Protein AF-A0A9N8H1X4-F1 (afdb_monomer_lite)

Foldseek 3Di:
DPPPPPPDDPWDQPQPDDPVRDDDLVNQLVQLDLQRFWAADPNTITTCNVVLPVDPVHNVVSSVRRSHYD

Radius of gyration: 11.5 Å; chains: 1; bounding box: 22×26×30 Å

InterPro domains:
  IPR001199 Cytochrome b5-like heme/steroid binding domain [PF00173] (25-69)
  IPR001199 Cytochrome b5-like heme/steroid binding domain [PS50255] (20-70)
  IPR036400 Cytochrome b5-like heme/steroid binding domain superfamily [G3DSA:3.10.120.10] (21-70)
  IPR036400 Cytochrome b5-like heme/steroid binding domain superfamily [SSF55856] (22-69)
  IPR050668 Cytochrome b5 [PTHR19359] (22-69)

Sequence (70 aa):
MFFSSWKLFSVTVLLAGRADGQYSASDVQSHSSSGDCWTVVDSKVYDVTSYAGSHPGGSGVVHGMCGKDG

pLDDT: mean 71.81, std 13.71, range [40.41, 88.88]

Secondary structure (DSSP, 8-state):
--STTTTSS--EE-TTSSTT----HHHHHH-EETTEEEEEETTEEEE-TTTGGG-TT-HHHHHTTTTEE-

Structure (mmCIF, N/CA/C/O backbone):
data_AF-A0A9N8H1X4-F1
#
_entry.id   AF-A0A9N8H1X4-F1
#
loop_
_atom_site.group_PDB
_atom_site.id
_atom_site.type_symbol
_atom_site.label_atom_id
_atom_site.label_alt_id
_atom_site.label_comp_id
_atom_site.label_asym_id
_atom_site.label_entity_id
_atom_site.label_seq_id
_atom_site.pdbx_PDB_ins_code
_atom_site.Cartn_x
_atom_site.Cartn_y
_atom_site.Cartn_z
_atom_site.occupancy
_atom_site.B_iso_or_equiv
_atom_site.auth_seq_id
_atom_site.auth_comp_id
_atom_site.auth_asym_id
_atom_site.auth_atom_id
_atom_site.pdbx_PDB_model_num
ATOM 1 N N . MET A 1 1 ? -5.495 -16.649 -9.286 1.00 40.41 1 MET A N 1
ATOM 2 C CA . MET A 1 1 ? -4.049 -16.855 -9.534 1.00 40.41 1 MET A CA 1
ATOM 3 C C . MET A 1 1 ? -3.154 -15.689 -9.072 1.00 40.41 1 MET A C 1
ATOM 5 O O . MET A 1 1 ? -1.962 -15.766 -9.316 1.00 40.41 1 MET A O 1
ATOM 9 N N . PHE A 1 2 ? -3.648 -14.656 -8.367 1.00 47.12 2 PHE A N 1
ATOM 10 C CA . PHE A 1 2 ? -2.815 -13.492 -7.992 1.00 47.12 2 PHE A CA 1
ATOM 11 C C . PHE A 1 2 ? -2.319 -13.460 -6.531 1.00 47.12 2 PHE A C 1
ATOM 13 O O . PHE A 1 2 ? -1.373 -12.739 -6.244 1.00 47.12 2 PHE A O 1
ATOM 20 N N . PHE A 1 3 ? -2.874 -14.270 -5.617 1.00 48.53 3 PHE A N 1
ATOM 21 C CA . PHE A 1 3 ? -2.680 -14.068 -4.166 1.00 48.53 3 PHE A CA 1
ATOM 22 C C . PHE A 1 3 ? -2.108 -15.270 -3.387 1.00 48.53 3 PHE A C 1
ATOM 24 O O . PHE A 1 3 ? -2.074 -15.254 -2.162 1.00 48.53 3 PHE A O 1
ATOM 31 N N . SER A 1 4 ? -1.617 -16.323 -4.053 1.00 50.94 4 SER A N 1
ATOM 32 C CA . SER A 1 4 ? -1.093 -17.522 -3.362 1.00 50.94 4 SER A CA 1
ATOM 33 C C . SER A 1 4 ? 0.357 -17.400 -2.867 1.00 50.94 4 SER A C 1
ATOM 35 O O . SER A 1 4 ? 0.864 -18.349 -2.279 1.00 50.94 4 SER A O 1
ATOM 37 N N . SER A 1 5 ? 1.024 -16.255 -3.067 1.00 52.22 5 SER A N 1
ATOM 38 C CA . SER A 1 5 ? 2.439 -16.067 -2.693 1.00 52.22 5 SER A CA 1
ATOM 39 C C . SER A 1 5 ? 2.707 -14.875 -1.764 1.00 52.22 5 SER A C 1
ATOM 41 O O . SER A 1 5 ? 3.863 -14.538 -1.511 1.00 52.22 5 SER A O 1
ATOM 43 N N . TRP A 1 6 ? 1.663 -14.266 -1.193 1.00 54.19 6 TRP A N 1
ATOM 44 C CA . TRP A 1 6 ? 1.795 -13.119 -0.281 1.00 54.19 6 TRP A CA 1
ATOM 45 C C . TRP A 1 6 ? 2.325 -13.482 1.121 1.00 54.19 6 TRP A C 1
ATOM 47 O O . TRP A 1 6 ? 2.497 -12.625 1.979 1.00 54.19 6 TRP A O 1
ATOM 57 N N . LYS A 1 7 ? 2.612 -14.763 1.385 1.00 46.09 7 LYS A N 1
ATOM 58 C CA . LYS A 1 7 ? 2.970 -15.263 2.722 1.00 46.09 7 LYS A CA 1
ATOM 59 C C . LYS A 1 7 ? 4.417 -14.964 3.160 1.00 46.09 7 LYS A C 1
ATOM 61 O O . LYS A 1 7 ? 4.768 -15.349 4.267 1.00 46.09 7 LYS A O 1
ATOM 66 N N . LEU A 1 8 ? 5.269 -14.348 2.330 1.00 45.09 8 LEU A N 1
ATOM 67 C CA . LEU A 1 8 ? 6.712 -14.232 2.630 1.00 45.09 8 LEU A CA 1
ATOM 68 C C . LEU A 1 8 ? 7.362 -12.878 2.326 1.00 45.09 8 LEU A C 1
ATOM 70 O O . LEU A 1 8 ? 8.572 -12.739 2.484 1.00 45.09 8 LEU A O 1
ATOM 74 N N . PHE A 1 9 ? 6.596 -11.864 1.940 1.00 50.22 9 PHE A N 1
ATOM 75 C CA . PHE A 1 9 ? 7.147 -10.528 1.753 1.00 50.22 9 PHE A CA 1
ATOM 76 C C . PHE A 1 9 ? 6.716 -9.642 2.909 1.00 50.22 9 PHE A C 1
ATOM 78 O O . PHE A 1 9 ? 5.552 -9.661 3.297 1.00 50.22 9 PHE A O 1
ATOM 85 N N . SER A 1 10 ? 7.678 -8.925 3.486 1.00 54.88 10 SER A N 1
ATOM 86 C CA . SER A 1 10 ? 7.537 -8.086 4.678 1.00 54.88 10 SER A CA 1
ATOM 87 C C . SER A 1 10 ? 6.655 -6.866 4.396 1.00 54.88 10 SER A C 1
ATOM 89 O O . SER A 1 10 ? 7.127 -5.734 4.372 1.00 54.88 10 SER A O 1
ATOM 91 N N . VAL A 1 11 ? 5.378 -7.099 4.115 1.00 57.75 11 VAL A N 1
ATOM 92 C CA . VAL A 1 11 ? 4.365 -6.060 4.011 1.00 57.75 11 VAL A CA 1
ATOM 93 C C . VAL A 1 11 ? 3.937 -5.736 5.431 1.00 57.75 11 VAL A C 1
ATOM 95 O O . VAL A 1 11 ? 3.407 -6.590 6.146 1.00 57.75 11 VAL A O 1
ATOM 98 N N . THR A 1 12 ? 4.228 -4.512 5.860 1.00 64.50 12 THR A N 1
ATOM 99 C CA . THR A 1 12 ? 3.848 -4.046 7.188 1.00 64.50 12 THR A CA 1
ATOM 100 C C . THR A 1 12 ? 2.332 -3.942 7.233 1.00 64.50 12 THR A C 1
ATOM 102 O O . THR A 1 12 ? 1.713 -3.148 6.525 1.00 64.50 12 THR A O 1
ATOM 105 N N . VAL A 1 13 ? 1.726 -4.774 8.073 1.00 64.06 13 VAL A N 1
ATOM 106 C CA . VAL A 1 13 ? 0.316 -4.648 8.423 1.00 64.06 13 VAL A CA 1
ATOM 107 C C . VAL A 1 13 ? 0.170 -3.338 9.204 1.00 64.06 13 VAL A C 1
ATOM 109 O O . VAL A 1 13 ? 0.726 -3.215 10.294 1.00 64.06 13 VAL A O 1
ATOM 112 N N . LEU A 1 14 ? -0.574 -2.364 8.674 1.00 67.25 14 LEU A N 1
ATOM 113 C CA . LEU A 1 14 ? -0.714 -1.037 9.295 1.00 67.25 14 LEU A CA 1
ATOM 114 C C . LEU A 1 14 ? -1.618 -1.024 10.540 1.00 67.25 14 LEU A C 1
ATOM 116 O O . LEU A 1 14 ? -1.757 0.012 11.176 1.00 67.25 14 LEU A O 1
ATOM 120 N N . LEU A 1 15 ? -2.206 -2.160 10.929 1.00 57.47 15 LEU A N 1
ATOM 121 C CA . LEU A 1 15 ? -3.267 -2.305 11.944 1.00 57.47 15 LEU A CA 1
ATOM 122 C C . LEU A 1 15 ? -2.940 -1.867 13.396 1.00 57.47 15 LEU A C 1
ATOM 124 O O . LEU A 1 15 ? -3.654 -2.258 14.311 1.00 57.47 15 LEU A O 1
ATOM 128 N N . ALA A 1 16 ? -1.926 -1.040 13.656 1.00 47.31 16 ALA A N 1
ATOM 129 C CA . ALA A 1 1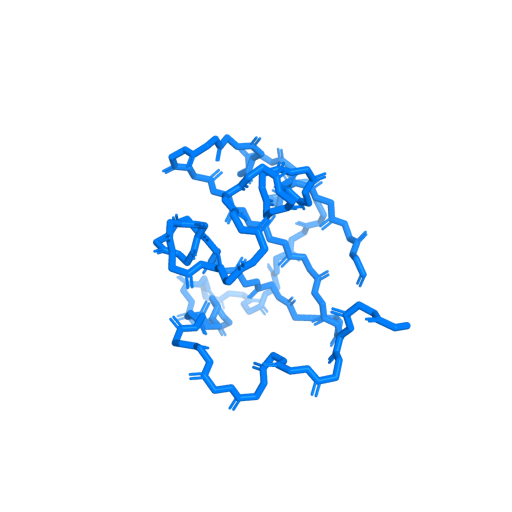6 ? -1.582 -0.598 15.013 1.00 47.31 16 ALA A CA 1
ATOM 130 C C . ALA A 1 16 ? -1.197 0.892 15.154 1.00 47.31 16 ALA A C 1
ATOM 132 O O . ALA A 1 16 ? -0.587 1.260 16.154 1.00 47.31 16 ALA A O 1
ATOM 133 N N . GLY A 1 17 ? -1.512 1.761 14.181 1.00 47.81 17 GLY A N 1
ATOM 134 C CA . GLY A 1 17 ? -1.052 3.164 14.198 1.00 47.81 17 GLY A CA 1
ATOM 135 C C . GLY A 1 17 ? -2.057 4.237 14.647 1.00 47.81 17 GLY A C 1
ATOM 136 O O . GLY A 1 17 ? -1.647 5.338 15.012 1.00 47.81 17 GLY A O 1
ATOM 137 N N . ARG A 1 18 ? -3.368 3.970 14.612 1.00 51.56 18 ARG A N 1
ATOM 138 C CA . ARG A 1 18 ? -4.417 4.927 15.018 1.00 51.56 18 ARG A CA 1
ATOM 139 C C . ARG A 1 18 ? -5.130 4.376 16.252 1.00 51.56 18 ARG A C 1
ATOM 141 O O . ARG A 1 18 ? -5.504 3.209 16.264 1.00 51.56 18 ARG A O 1
ATOM 148 N N . ALA A 1 19 ? -5.343 5.218 17.264 1.00 52.12 19 ALA A N 1
ATOM 149 C CA . ALA A 1 19 ? -5.975 4.860 18.542 1.00 52.12 19 ALA A CA 1
ATOM 150 C C . ALA A 1 19 ? -7.412 4.291 18.425 1.00 52.12 19 ALA A C 1
ATOM 152 O O . ALA A 1 19 ? -7.964 3.860 19.430 1.00 52.12 19 ALA A O 1
ATOM 153 N N . ASP A 1 20 ? -7.984 4.258 17.215 1.00 53.97 20 ASP A N 1
ATOM 154 C CA . ASP A 1 20 ? -9.322 3.742 16.899 1.00 53.97 20 ASP A CA 1
ATOM 155 C C . ASP A 1 20 ? -9.313 2.484 15.998 1.00 53.97 20 ASP A C 1
ATOM 157 O O . ASP A 1 20 ? -10.359 2.009 15.579 1.00 53.97 20 ASP A O 1
ATOM 161 N N . GLY A 1 21 ? -8.140 1.914 15.678 1.00 56.56 21 GLY A N 1
ATOM 162 C CA . GLY A 1 21 ? -8.005 0.565 15.092 1.00 56.56 21 GLY A CA 1
ATOM 163 C C . GLY A 1 21 ? -8.663 0.297 13.727 1.00 56.56 21 GLY A C 1
ATOM 164 O O . GLY A 1 21 ? -8.591 -0.831 13.245 1.00 56.56 21 GLY A O 1
ATOM 165 N N . GLN A 1 22 ? -9.284 1.292 13.095 1.00 63.25 22 GLN A N 1
ATOM 166 C CA . GLN A 1 22 ? -10.075 1.144 11.875 1.00 63.25 22 GLN A CA 1
ATOM 167 C C . GLN A 1 22 ? -9.567 2.133 10.824 1.00 63.25 22 GLN A C 1
ATOM 169 O O . GLN A 1 22 ? -9.514 3.340 11.058 1.00 63.25 22 GLN A O 1
ATOM 174 N N . TYR A 1 23 ? -9.178 1.618 9.661 1.00 73.19 23 TYR A N 1
ATOM 175 C CA . TYR A 1 23 ? -8.868 2.428 8.485 1.00 73.19 23 TYR A CA 1
ATOM 176 C C . TYR A 1 23 ? -10.093 2.448 7.578 1.00 73.19 23 TYR A C 1
ATOM 178 O O . TYR A 1 23 ? -10.665 1.397 7.282 1.00 73.19 23 TYR A O 1
ATOM 186 N N . SER A 1 24 ? -10.508 3.633 7.139 1.00 79.44 24 SER A N 1
ATOM 187 C CA . SER A 1 24 ? -11.614 3.767 6.192 1.0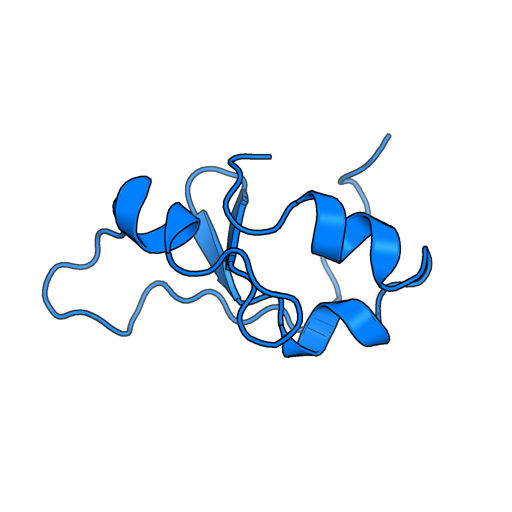0 79.44 24 SER A CA 1
ATOM 188 C C . SER A 1 24 ? -11.135 3.548 4.754 1.00 79.44 24 SER A C 1
ATOM 190 O O . SER A 1 24 ? -9.964 3.757 4.435 1.00 79.44 24 SER A O 1
ATOM 192 N N . ALA A 1 25 ? -12.050 3.196 3.848 1.00 77.94 25 ALA A N 1
ATOM 193 C CA . ALA A 1 25 ? -11.731 3.118 2.420 1.00 77.94 25 ALA A CA 1
ATOM 194 C C . ALA A 1 25 ? -11.179 4.453 1.876 1.00 77.94 25 ALA A C 1
ATOM 196 O O . ALA A 1 25 ? -10.284 4.450 1.036 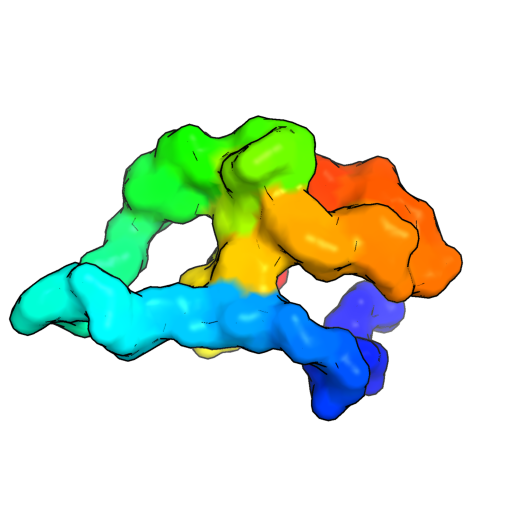1.00 77.94 25 ALA A O 1
ATOM 197 N N . SER A 1 26 ? -11.651 5.587 2.405 1.00 82.31 26 SER A N 1
ATOM 198 C CA . SER A 1 26 ? -11.143 6.925 2.078 1.00 82.31 26 SER A CA 1
ATOM 199 C C . SER A 1 26 ? -9.711 7.173 2.552 1.00 82.31 26 SER A C 1
ATOM 201 O O . SER A 1 26 ? -8.960 7.861 1.859 1.00 82.31 26 SER A O 1
ATOM 203 N N . ASP A 1 27 ? -9.308 6.604 3.695 1.00 83.88 27 ASP A N 1
ATOM 204 C CA . ASP A 1 27 ? -7.910 6.667 4.132 1.00 83.88 27 ASP A CA 1
ATOM 205 C C . ASP A 1 27 ? -7.041 5.922 3.119 1.00 83.88 27 ASP A C 1
ATOM 207 O O . ASP A 1 27 ? -6.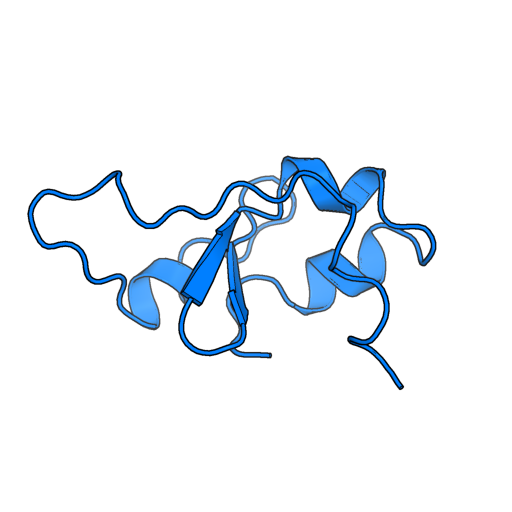113 6.496 2.565 1.00 83.88 27 ASP A O 1
ATOM 211 N N . VAL A 1 28 ? -7.406 4.683 2.779 1.00 84.62 28 VAL A N 1
ATOM 212 C CA . VAL A 1 28 ? -6.651 3.869 1.812 1.00 84.62 28 VAL A CA 1
ATOM 213 C C . VAL A 1 28 ? -6.566 4.556 0.449 1.00 84.62 28 VAL A C 1
ATOM 215 O O . VAL A 1 28 ? -5.490 4.623 -0.134 1.00 84.62 28 VAL A O 1
ATOM 218 N N . GLN A 1 29 ? -7.667 5.138 -0.031 1.00 83.69 29 GLN A N 1
ATOM 219 C CA . GLN A 1 29 ? -7.700 5.917 -1.273 1.00 83.69 29 GLN A CA 1
ATOM 220 C C . GLN A 1 29 ? -6.800 7.156 -1.247 1.00 83.69 29 GLN A C 1
ATOM 222 O O . GLN A 1 29 ? -6.304 7.558 -2.296 1.00 83.69 29 GLN A O 1
ATOM 227 N N . SER A 1 30 ? -6.572 7.757 -0.078 1.00 86.25 30 SER A N 1
ATOM 228 C CA . SER A 1 30 ? -5.645 8.888 0.058 1.00 86.25 30 SER A CA 1
ATOM 229 C C . SER A 1 30 ? -4.185 8.451 -0.128 1.00 86.25 30 SER A C 1
ATOM 231 O O . SER A 1 30 ? -3.352 9.242 -0.567 1.00 86.25 30 SER A O 1
ATOM 233 N N . HIS A 1 31 ? -3.896 7.171 0.114 1.00 86.44 31 HIS A N 1
ATOM 234 C CA . HIS A 1 31 ? -2.599 6.523 -0.071 1.00 86.44 31 HIS A CA 1
ATOM 235 C C . HIS A 1 31 ? -2.558 5.749 -1.407 1.00 86.44 31 HIS A C 1
ATOM 237 O O . HIS A 1 31 ? -2.327 4.538 -1.465 1.00 86.44 31 HIS A O 1
ATOM 243 N N . SER A 1 32 ? -2.835 6.452 -2.515 1.00 85.38 32 SER A N 1
ATOM 244 C CA . SER A 1 32 ? -2.882 5.883 -3.873 1.00 85.38 32 SER A CA 1
ATOM 245 C C . SER A 1 32 ? -1.631 6.162 -4.722 1.00 85.38 32 SER A C 1
ATOM 247 O O . SER A 1 32 ? -1.681 6.057 -5.950 1.00 85.38 32 SER A O 1
ATOM 249 N N . SER A 1 33 ? -0.529 6.597 -4.110 1.00 83.75 33 SER A N 1
ATOM 250 C CA . SER A 1 33 ? 0.656 7.088 -4.819 1.00 83.75 33 SER A CA 1
ATOM 251 C C . SER A 1 33 ? 1.785 6.063 -4.839 1.00 83.75 33 SER A C 1
ATOM 253 O O . SER A 1 33 ? 1.952 5.265 -3.932 1.00 83.75 33 SER A O 1
ATOM 255 N N . SER A 1 34 ? 2.651 6.139 -5.848 1.00 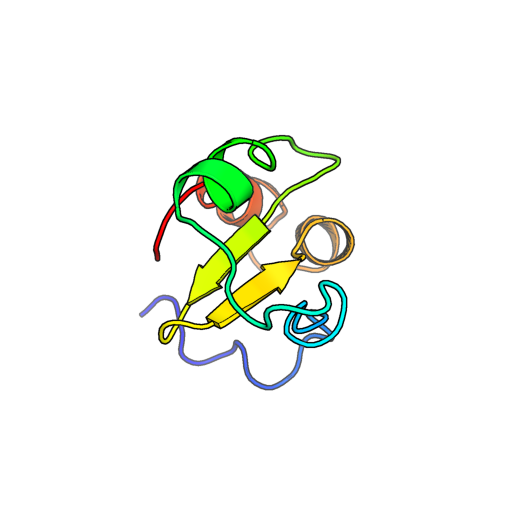77.88 34 SER A N 1
ATOM 256 C CA . SER A 1 34 ? 3.843 5.286 -5.982 1.00 77.88 34 SER A CA 1
ATOM 257 C C . SER A 1 34 ? 4.772 5.282 -4.759 1.00 77.88 34 SER A C 1
ATOM 259 O O . SER A 1 34 ? 5.428 4.285 -4.488 1.00 77.88 34 SER A O 1
ATOM 261 N N . GLY A 1 35 ? 4.871 6.419 -4.067 1.00 82.56 35 GLY A N 1
ATOM 262 C CA . GLY A 1 35 ? 5.676 6.581 -2.853 1.00 82.56 35 GLY A CA 1
ATOM 263 C C . GLY A 1 35 ? 4.864 6.516 -1.560 1.00 82.56 35 GLY A C 1
ATOM 264 O O . GLY A 1 35 ? 5.432 6.753 -0.503 1.00 82.56 35 GLY A O 1
ATOM 265 N N . ASP A 1 36 ? 3.561 6.247 -1.657 1.00 84.94 36 ASP A N 1
ATOM 266 C CA . ASP A 1 36 ? 2.644 6.107 -0.529 1.00 84.94 36 ASP A CA 1
ATOM 267 C C . ASP A 1 36 ? 1.423 5.295 -0.989 1.00 84.94 36 ASP A C 1
ATOM 269 O O . ASP A 1 36 ? 0.429 5.843 -1.479 1.00 84.94 36 ASP A O 1
ATOM 273 N N . CYS A 1 37 ? 1.589 3.972 -0.970 1.00 87.00 37 CYS A N 1
ATOM 274 C CA . CYS A 1 37 ? 0.706 3.004 -1.602 1.00 87.00 37 CYS A CA 1
ATOM 275 C C . CYS A 1 37 ? 0.136 2.052 -0.559 1.00 87.00 37 CYS A C 1
ATOM 277 O O . CYS A 1 37 ? 0.837 1.161 -0.065 1.00 87.00 37 CYS A O 1
ATOM 279 N N . TRP A 1 38 ? -1.144 2.219 -0.243 1.00 88.88 38 TRP A N 1
ATOM 280 C CA . TRP A 1 38 ? -1.865 1.305 0.631 1.00 88.88 38 TRP A CA 1
ATOM 281 C C . TRP A 1 38 ? -2.851 0.468 -0.167 1.00 88.88 38 TRP A C 1
ATOM 283 O O . TRP A 1 38 ? -3.415 0.909 -1.170 1.00 88.88 38 TRP A O 1
ATOM 293 N N . THR A 1 39 ? -3.073 -0.753 0.295 1.00 84.62 39 THR A N 1
ATOM 294 C CA . THR A 1 39 ? -4.054 -1.664 -0.291 1.00 84.62 39 THR A CA 1
ATOM 295 C C . THR A 1 39 ? -4.775 -2.427 0.809 1.00 84.62 39 THR A C 1
ATOM 297 O O . THR A 1 39 ? -4.216 -2.653 1.887 1.00 84.62 39 THR A O 1
ATOM 300 N N . VAL A 1 40 ? -6.032 -2.786 0.560 1.00 83.81 40 VAL A N 1
ATOM 301 C CA . VAL A 1 40 ? -6.821 -3.611 1.478 1.00 83.81 40 VAL A CA 1
ATOM 302 C C . VAL A 1 40 ? -6.857 -5.022 0.952 1.00 83.81 40 VAL A C 1
ATOM 304 O O . VAL A 1 40 ? -7.273 -5.205 -0.186 1.00 83.81 40 VAL A O 1
ATOM 307 N N . VAL A 1 41 ? -6.463 -5.989 1.782 1.00 78.50 41 VAL A N 1
ATOM 308 C CA . VAL A 1 41 ? -6.566 -7.417 1.470 1.00 78.50 41 VAL A CA 1
ATOM 309 C C . VAL A 1 41 ? -7.020 -8.201 2.677 1.00 78.50 41 VAL A C 1
ATOM 311 O O . VAL A 1 41 ? -6.546 -7.980 3.788 1.00 78.50 41 VAL A O 1
ATOM 314 N N . ASP A 1 42 ? -7.960 -9.120 2.460 1.00 77.56 42 ASP A N 1
ATOM 315 C CA . ASP A 1 42 ? -8.563 -9.921 3.532 1.00 77.56 42 ASP A CA 1
ATOM 316 C C . ASP A 1 42 ? -9.122 -9.025 4.662 1.00 77.56 42 ASP A C 1
ATOM 318 O O . ASP A 1 42 ? -8.956 -9.290 5.851 1.00 77.56 42 ASP A O 1
ATOM 322 N N . SER A 1 43 ? -9.719 -7.885 4.277 1.00 77.31 43 SER A N 1
ATOM 323 C CA . SER A 1 43 ? -10.219 -6.844 5.192 1.00 77.31 43 SER A CA 1
ATOM 324 C C . SER A 1 43 ? -9.152 -6.203 6.097 1.00 77.31 43 SER A C 1
ATOM 326 O O . SER A 1 43 ? -9.474 -5.619 7.133 1.00 77.31 43 SER A O 1
ATOM 328 N N . LYS A 1 44 ? -7.871 -6.287 5.721 1.00 76.50 44 LYS A N 1
ATOM 329 C CA . LYS A 1 44 ? -6.740 -5.670 6.425 1.00 76.50 44 LYS A CA 1
ATOM 330 C C . LYS A 1 44 ? -6.054 -4.658 5.521 1.00 76.50 44 LYS A C 1
ATOM 332 O O . LYS A 1 44 ? -5.854 -4.917 4.342 1.00 76.50 44 LYS A O 1
ATOM 337 N N . VAL A 1 45 ? -5.655 -3.524 6.086 1.00 82.75 45 VAL A N 1
ATOM 338 C CA . VAL A 1 45 ? -4.915 -2.492 5.351 1.00 82.75 45 VAL A CA 1
ATOM 339 C C . VAL A 1 45 ? -3.413 -2.737 5.463 1.00 82.75 45 VAL A C 1
ATOM 341 O O . VAL A 1 45 ? -2.877 -2.950 6.556 1.00 82.75 45 VAL A O 1
ATOM 344 N N . TYR A 1 46 ? -2.746 -2.692 4.317 1.00 79.94 46 TYR A N 1
ATOM 345 C CA . TYR A 1 46 ? -1.328 -2.964 4.155 1.00 79.94 46 TYR A CA 1
ATOM 346 C C . TYR A 1 46 ? -0.615 -1.786 3.503 1.00 79.94 46 TYR A C 1
ATOM 348 O O . TYR A 1 46 ? -1.076 -1.276 2.482 1.00 79.94 46 TYR A O 1
ATOM 356 N N . ASP A 1 47 ? 0.543 -1.422 4.052 1.00 85.50 47 ASP A N 1
ATOM 357 C CA . ASP A 1 47 ? 1.483 -0.525 3.383 1.00 85.50 47 ASP A CA 1
ATOM 358 C C . ASP A 1 47 ? 2.383 -1.341 2.452 1.00 85.50 47 ASP A C 1
ATOM 360 O O . ASP A 1 47 ? 3.226 -2.127 2.901 1.00 85.50 47 ASP A O 1
ATOM 364 N N . VAL A 1 48 ? 2.203 -1.158 1.147 1.00 84.31 48 VAL A N 1
ATOM 365 C CA . VAL A 1 48 ? 2.989 -1.837 0.110 1.00 84.31 48 VAL A CA 1
ATOM 366 C C . VAL A 1 48 ? 3.983 -0.899 -0.580 1.00 84.31 48 VAL A C 1
ATOM 368 O O . VAL A 1 48 ? 4.624 -1.304 -1.552 1.00 84.31 48 VAL A O 1
ATOM 371 N N . THR A 1 49 ? 4.183 0.316 -0.060 1.00 84.56 49 THR A N 1
ATOM 372 C CA . THR A 1 49 ? 5.099 1.331 -0.612 1.00 84.56 49 THR A CA 1
ATOM 373 C C . THR A 1 49 ? 6.508 0.777 -0.815 1.00 84.56 49 THR A C 1
ATOM 375 O O . THR A 1 49 ? 7.044 0.767 -1.921 1.00 84.56 49 THR A O 1
ATOM 378 N N . SER A 1 50 ? 7.091 0.222 0.246 1.00 81.38 50 SER A N 1
ATOM 379 C CA . SER A 1 50 ? 8.427 -0.390 0.218 1.00 81.38 50 SER A CA 1
ATOM 380 C C . SER A 1 50 ? 8.445 -1.730 -0.523 1.00 81.38 50 SER A C 1
ATOM 382 O O . SER A 1 50 ? 9.496 -2.207 -0.956 1.00 81.38 50 SER A O 1
ATOM 384 N N . TYR A 1 51 ? 7.277 -2.361 -0.657 1.00 77.12 51 TYR A N 1
ATOM 385 C CA . TYR A 1 51 ? 7.141 -3.681 -1.255 1.00 77.12 51 TYR A CA 1
ATOM 386 C C . TYR A 1 51 ? 7.113 -3.639 -2.783 1.00 77.12 51 TYR A C 1
ATOM 388 O O . TYR A 1 51 ? 7.616 -4.565 -3.421 1.00 77.12 51 TYR A O 1
ATOM 396 N N . ALA A 1 52 ? 6.597 -2.560 -3.375 1.00 78.94 52 ALA A N 1
ATOM 397 C CA . ALA A 1 52 ? 6.446 -2.427 -4.820 1.00 78.94 52 ALA A CA 1
ATOM 398 C C . ALA A 1 52 ? 7.726 -2.781 -5.600 1.00 78.94 52 ALA A C 1
ATOM 400 O O . ALA A 1 52 ? 7.670 -3.539 -6.566 1.00 78.94 52 ALA A O 1
ATOM 401 N N . GLY A 1 53 ? 8.895 -2.311 -5.155 1.00 76.31 53 GLY A N 1
ATOM 402 C CA . GLY A 1 53 ? 10.177 -2.601 -5.812 1.00 76.31 53 GLY A CA 1
ATOM 403 C C . GLY A 1 53 ? 10.700 -4.031 -5.620 1.00 76.31 53 GLY A C 1
ATOM 404 O O . GLY A 1 53 ? 11.496 -4.501 -6.426 1.00 76.31 53 GLY A O 1
ATOM 405 N N . SER A 1 54 ? 10.245 -4.732 -4.580 1.00 78.25 54 SER A N 1
ATOM 406 C CA . SER A 1 54 ? 10.660 -6.110 -4.270 1.00 78.25 54 SER A CA 1
ATOM 407 C C . SER A 1 54 ? 9.712 -7.162 -4.852 1.00 78.25 54 SER A C 1
ATOM 409 O O . SER A 1 54 ? 9.942 -8.362 -4.694 1.00 78.25 54 SER A O 1
ATOM 411 N N . HIS A 1 55 ? 8.628 -6.732 -5.500 1.00 77.25 55 HIS A N 1
ATOM 412 C CA . HIS A 1 55 ? 7.627 -7.631 -6.049 1.00 77.25 55 HIS A CA 1
ATOM 413 C C . HIS A 1 55 ? 8.174 -8.363 -7.299 1.00 77.25 55 HIS A C 1
ATOM 415 O O . HIS A 1 55 ? 8.551 -7.702 -8.269 1.00 77.25 55 HIS A O 1
ATOM 421 N N . PRO A 1 56 ? 8.176 -9.714 -7.343 1.00 77.31 56 PRO A N 1
ATOM 422 C CA . PRO A 1 56 ? 8.720 -10.493 -8.467 1.00 77.31 56 PRO A CA 1
ATOM 423 C C . PRO A 1 56 ? 8.050 -10.220 -9.824 1.00 77.31 56 PRO A C 1
ATOM 425 O O . PRO A 1 56 ? 8.655 -10.440 -10.867 1.00 77.31 56 PRO A O 1
ATOM 428 N N . GLY A 1 57 ? 6.803 -9.734 -9.818 1.00 73.12 57 GLY A N 1
ATOM 429 C CA . GLY A 1 57 ? 6.068 -9.298 -11.015 1.00 73.12 57 GLY A CA 1
ATOM 430 C C . GLY A 1 57 ? 6.300 -7.832 -11.407 1.00 73.12 57 GLY A C 1
ATOM 431 O O . GLY A 1 57 ? 5.573 -7.311 -12.249 1.00 73.12 57 GLY A O 1
ATOM 432 N N . GLY A 1 58 ? 7.264 -7.156 -10.774 1.00 76.44 58 GLY A N 1
ATOM 433 C CA . GLY A 1 58 ? 7.554 -5.733 -10.948 1.00 76.44 58 GLY A CA 1
ATOM 434 C C . GLY A 1 58 ? 6.670 -4.822 -10.094 1.00 76.44 58 GLY A C 1
ATOM 435 O O . GLY A 1 58 ? 5.633 -5.237 -9.579 1.00 76.44 58 GLY A O 1
ATOM 436 N N . SER A 1 59 ? 7.066 -3.555 -9.964 1.00 79.25 59 SER A N 1
ATOM 437 C CA . SER A 1 59 ? 6.332 -2.548 -9.184 1.00 79.25 59 SER A CA 1
ATOM 438 C C . SER A 1 59 ? 5.012 -2.126 -9.824 1.00 79.25 59 SER A C 1
ATOM 440 O O . SER A 1 59 ? 4.074 -1.782 -9.112 1.00 79.25 59 SER A O 1
ATOM 442 N N . GLY A 1 60 ? 4.885 -2.217 -11.151 1.00 79.50 60 GLY A N 1
ATOM 443 C CA . GLY A 1 60 ? 3.688 -1.779 -11.877 1.00 79.50 60 GLY A CA 1
ATOM 444 C C . GLY A 1 60 ? 2.394 -2.467 -11.432 1.00 79.50 60 GLY A C 1
ATOM 445 O O . GLY A 1 60 ? 1.348 -1.824 -11.381 1.00 79.50 60 GLY A O 1
ATOM 446 N N . VAL A 1 61 ? 2.457 -3.745 -11.046 1.00 78.94 61 VAL A N 1
ATOM 447 C CA . VAL A 1 61 ? 1.271 -4.471 -10.558 1.00 78.94 61 VAL A CA 1
ATOM 448 C C . VAL A 1 61 ? 0.875 -4.044 -9.145 1.00 78.94 61 VAL A C 1
ATOM 450 O O . VAL A 1 61 ? -0.312 -3.913 -8.871 1.00 78.94 61 VAL A O 1
ATOM 453 N N . VAL A 1 62 ? 1.848 -3.743 -8.276 1.00 79.19 62 VAL A N 1
ATOM 454 C CA . VAL A 1 62 ? 1.591 -3.213 -6.927 1.00 79.19 62 VAL A CA 1
ATOM 455 C C . VAL A 1 62 ? 1.034 -1.794 -7.019 1.00 79.19 62 VAL A C 1
ATOM 457 O O . VAL A 1 62 ? 0.041 -1.481 -6.371 1.00 79.19 62 VAL A O 1
ATOM 460 N N . HIS A 1 63 ? 1.590 -0.968 -7.911 1.00 82.94 63 HIS A N 1
ATOM 461 C CA . HIS A 1 63 ? 1.108 0.394 -8.139 1.00 82.94 63 HIS A CA 1
ATOM 462 C C . HIS A 1 63 ? -0.330 0.422 -8.677 1.00 82.94 63 HIS A C 1
ATOM 464 O O . HIS A 1 63 ? -1.104 1.317 -8.352 1.00 82.94 63 HIS A O 1
ATOM 470 N N . GLY A 1 64 ? -0.718 -0.583 -9.468 1.00 81.31 64 GLY A N 1
ATOM 471 C CA . GLY A 1 64 ? -2.089 -0.730 -9.964 1.00 81.31 64 GLY A CA 1
ATOM 472 C C . GLY A 1 64 ? -3.134 -1.013 -8.875 1.00 81.31 64 GLY A C 1
ATOM 473 O O . GLY A 1 64 ? -4.326 -0.778 -9.116 1.00 81.31 64 GLY A O 1
ATOM 474 N N . MET A 1 65 ? -2.685 -1.488 -7.707 1.00 79.25 65 MET A N 1
ATOM 475 C CA . MET A 1 65 ? -3.499 -1.825 -6.534 1.00 79.25 65 MET A CA 1
ATOM 476 C C . MET A 1 65 ? -3.491 -0.731 -5.450 1.00 79.25 65 MET A C 1
ATOM 478 O O . MET A 1 65 ? -4.244 -0.846 -4.484 1.00 79.25 65 MET A O 1
ATOM 482 N N . CYS A 1 66 ? -2.700 0.341 -5.600 1.00 85.06 66 CYS A N 1
ATOM 483 C CA . CYS A 1 66 ? -2.693 1.445 -4.635 1.00 85.06 66 CYS A CA 1
ATOM 484 C C . CYS A 1 66 ? -4.063 2.119 -4.546 1.00 85.06 66 CYS A C 1
ATOM 486 O O . CYS A 1 66 ? -4.681 2.433 -5.568 1.00 85.06 66 CYS A O 1
ATOM 488 N N . GLY A 1 67 ? -4.517 2.383 -3.324 1.00 79.00 67 GLY A N 1
ATOM 489 C CA . GLY A 1 67 ? -5.796 3.035 -3.066 1.00 79.00 67 GLY A CA 1
ATOM 490 C C . GLY A 1 67 ? -7.015 2.185 -3.419 1.00 79.00 67 GLY A C 1
ATOM 491 O O . GLY A 1 67 ? -8.114 2.726 -3.546 1.00 79.00 67 GLY A O 1
ATOM 492 N N . LYS A 1 68 ? -6.832 0.872 -3.613 1.00 78.50 68 LYS A N 1
ATOM 493 C CA . LYS A 1 68 ? -7.898 -0.064 -3.985 1.00 78.50 68 LYS A CA 1
ATOM 494 C C . LYS A 1 68 ? -8.012 -1.215 -2.990 1.00 78.50 68 LYS A C 1
ATOM 496 O O . LYS A 1 68 ? -7.036 -1.624 -2.359 1.00 78.50 68 LYS A O 1
ATOM 501 N N . ASP A 1 69 ? -9.235 -1.718 -2.903 1.00 71.81 69 ASP A N 1
ATOM 502 C CA . ASP A 1 69 ? -9.591 -2.988 -2.276 1.00 71.81 69 ASP A CA 1
ATOM 503 C C . ASP A 1 69 ? -9.347 -4.117 -3.292 1.00 71.81 69 ASP A C 1
ATOM 505 O O . ASP A 1 69 ? -9.738 -3.977 -4.459 1.00 71.81 69 ASP A O 1
ATOM 509 N N . GLY A 1 70 ? -8.603 -5.152 -2.884 1.00 59.03 70 GLY A N 1
ATOM 510 C CA . GLY A 1 70 ? -8.065 -6.2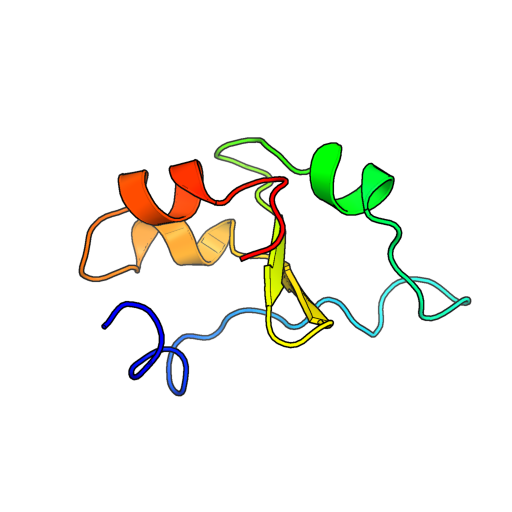06 -3.755 1.00 59.03 70 GLY A CA 1
ATOM 511 C C . GLY A 1 70 ? -8.422 -7.620 -3.324 1.00 59.03 70 GLY A C 1
ATOM 512 O O . GLY A 1 70 ? -8.473 -7.887 -2.102 1.00 59.03 70 GLY A O 1
#

Organism: NCBI:txid568900